Protein AF-A0A7R9W512-F1 (afdb_monomer)

Structure (mmCIF, N/CA/C/O backbone):
data_AF-A0A7R9W512-F1
#
_entry.id   AF-A0A7R9W512-F1
#
loop_
_atom_site.group_PDB
_atom_site.id
_atom_site.type_symbol
_atom_site.label_atom_id
_atom_site.label_alt_id
_atom_site.label_comp_id
_atom_site.label_asym_id
_atom_site.label_entity_id
_atom_site.label_seq_id
_atom_site.pdbx_PDB_ins_code
_atom_site.Cartn_x
_atom_site.Cartn_y
_atom_site.Cartn_z
_atom_site.occupancy
_atom_site.B_iso_or_equiv
_atom_site.auth_seq_id
_atom_site.auth_comp_id
_atom_site.auth_asym_id
_atom_site.auth_atom_id
_atom_site.pdbx_PDB_model_num
ATOM 1 N N . THR A 1 1 ? 34.984 36.895 -60.754 1.00 47.06 1 THR A N 1
ATOM 2 C CA . THR A 1 1 ? 35.546 35.541 -60.511 1.00 47.06 1 THR A CA 1
ATOM 3 C C . THR A 1 1 ? 35.879 35.467 -59.029 1.00 47.06 1 THR A C 1
ATOM 5 O O . THR A 1 1 ? 36.590 36.328 -58.559 1.00 47.06 1 THR A O 1
ATOM 8 N N . ASN A 1 2 ? 35.272 34.631 -58.185 1.00 38.75 2 ASN A N 1
ATOM 9 C CA . ASN A 1 2 ? 35.460 33.183 -58.143 1.00 38.75 2 ASN A CA 1
ATOM 10 C C . ASN A 1 2 ? 34.386 32.552 -57.218 1.00 38.75 2 ASN A C 1
ATOM 12 O O . ASN A 1 2 ? 34.205 32.995 -56.086 1.00 38.75 2 ASN A O 1
ATOM 16 N N . LYS A 1 3 ? 33.650 31.545 -57.706 1.00 44.78 3 LYS A N 1
ATOM 17 C CA . LYS A 1 3 ? 32.629 30.802 -56.946 1.00 44.78 3 LYS A CA 1
ATOM 18 C C . LYS A 1 3 ? 33.305 29.611 -56.265 1.00 44.78 3 LYS A C 1
ATOM 20 O O . LYS A 1 3 ? 33.497 28.584 -56.909 1.00 44.78 3 LYS A O 1
ATOM 25 N N . ASN A 1 4 ? 33.615 29.703 -54.973 1.00 50.25 4 ASN A N 1
ATOM 26 C CA . ASN A 1 4 ? 34.081 28.544 -54.206 1.00 50.25 4 ASN A CA 1
ATOM 27 C C . ASN A 1 4 ? 32.879 27.684 -53.771 1.00 50.25 4 ASN A C 1
ATOM 29 O O . ASN A 1 4 ? 32.357 27.801 -52.665 1.00 50.25 4 ASN A O 1
ATOM 33 N N . LYS A 1 5 ? 32.401 26.830 -54.685 1.00 48.94 5 LYS A N 1
ATOM 34 C CA . LYS A 1 5 ? 31.458 25.748 -54.375 1.00 48.94 5 LYS A CA 1
ATOM 35 C C . LYS A 1 5 ? 32.201 24.672 -53.574 1.00 48.94 5 LYS A C 1
ATOM 37 O O . LYS A 1 5 ? 32.907 23.855 -54.161 1.00 48.94 5 LYS A O 1
ATOM 42 N N . LYS A 1 6 ? 32.021 24.641 -52.250 1.00 51.69 6 LYS A N 1
ATOM 43 C CA . LYS A 1 6 ? 32.346 23.453 -51.445 1.00 51.69 6 LYS A CA 1
ATOM 44 C C . LYS A 1 6 ? 31.435 22.312 -51.909 1.00 51.69 6 LYS A C 1
ATOM 46 O O . LYS A 1 6 ? 30.226 22.357 -51.698 1.00 51.69 6 LYS A O 1
ATOM 51 N N . LYS A 1 7 ? 32.009 21.327 -52.603 1.00 47.72 7 LYS A N 1
ATOM 52 C CA . LYS A 1 7 ? 31.348 20.058 -52.927 1.00 47.72 7 LYS A CA 1
ATOM 53 C C . LYS A 1 7 ? 31.106 19.321 -51.606 1.00 47.72 7 LYS A C 1
ATOM 55 O O . LYS A 1 7 ? 32.066 18.925 -50.957 1.00 47.72 7 LYS A O 1
ATOM 60 N N . GLY A 1 8 ? 29.847 19.200 -51.191 1.00 53.62 8 GLY A N 1
ATOM 61 C CA . GLY A 1 8 ? 29.468 18.358 -50.059 1.00 53.62 8 GLY A CA 1
ATOM 62 C C . GLY A 1 8 ? 29.616 16.892 -50.453 1.00 53.62 8 GLY A C 1
ATOM 63 O O . GLY A 1 8 ? 28.945 16.436 -51.377 1.00 53.62 8 GLY A O 1
ATOM 64 N N . THR A 1 9 ? 30.523 16.176 -49.800 1.00 61.19 9 THR A N 1
ATOM 65 C CA . THR A 1 9 ? 30.594 14.714 -49.852 1.00 61.19 9 THR A CA 1
ATOM 66 C C . THR A 1 9 ? 29.383 14.154 -49.111 1.00 61.19 9 THR A C 1
ATOM 68 O O . THR A 1 9 ? 29.100 14.587 -47.993 1.00 61.19 9 THR A O 1
ATOM 71 N N . MET A 1 10 ? 28.632 13.244 -49.740 1.00 59.78 10 MET A N 1
ATOM 72 C CA . MET A 1 10 ? 27.554 12.532 -49.047 1.00 59.78 10 MET A CA 1
ATOM 73 C C . MET A 1 10 ? 28.168 11.711 -47.900 1.00 59.78 10 MET A C 1
ATOM 75 O O . MET A 1 10 ? 29.228 11.121 -48.117 1.00 59.78 10 MET A O 1
ATOM 79 N N . PRO A 1 11 ? 27.559 11.701 -46.700 1.00 64.25 11 PRO A N 1
ATOM 80 C CA . PRO A 1 11 ? 28.022 10.859 -45.601 1.00 64.25 11 PRO A CA 1
ATOM 81 C C . PRO A 1 11 ? 27.984 9.387 -46.018 1.00 64.25 11 PRO A C 1
ATOM 83 O O . PRO A 1 11 ? 27.094 8.979 -46.773 1.00 64.25 11 PRO A O 1
ATOM 86 N N . ASP A 1 12 ? 28.961 8.611 -45.551 1.00 72.50 12 ASP A N 1
ATOM 87 C CA . ASP A 1 12 ? 29.061 7.190 -45.872 1.00 72.50 12 ASP A CA 1
ATOM 88 C C . ASP A 1 12 ? 27.807 6.452 -45.373 1.00 72.50 12 ASP A C 1
ATOM 90 O O . ASP A 1 12 ? 27.252 6.758 -44.314 1.00 72.50 12 ASP A O 1
ATOM 94 N N . TYR A 1 13 ? 27.327 5.480 -46.148 1.00 71.75 13 TYR A N 1
ATOM 95 C CA . TYR A 1 13 ? 26.084 4.760 -45.861 1.00 71.75 13 TYR A CA 1
ATOM 96 C C . TYR A 1 13 ? 26.119 4.092 -44.477 1.00 71.75 13 TYR A C 1
ATOM 98 O O . TYR A 1 13 ? 25.098 4.016 -43.788 1.00 71.75 13 TYR A O 1
ATOM 106 N N . ALA A 1 14 ? 27.307 3.661 -44.043 1.00 74.06 14 ALA A N 1
ATOM 107 C CA . ALA A 1 14 ? 27.543 3.109 -42.715 1.00 74.06 14 ALA A CA 1
ATOM 108 C C . ALA A 1 14 ? 27.266 4.128 -41.593 1.00 74.06 14 ALA A C 1
ATOM 110 O O . ALA A 1 14 ? 26.544 3.806 -40.649 1.00 74.06 14 ALA A O 1
ATOM 111 N N . GLU A 1 15 ? 27.749 5.367 -41.729 1.00 74.75 15 GLU A N 1
ATOM 112 C CA . GLU A 1 15 ? 27.562 6.441 -40.741 1.00 74.75 15 GLU A CA 1
ATOM 113 C C . GLU A 1 15 ? 26.090 6.856 -40.628 1.00 74.75 15 GLU A C 1
ATOM 115 O O . GLU A 1 15 ? 25.565 7.092 -39.536 1.00 74.75 15 GLU A O 1
ATOM 120 N N . VAL A 1 16 ? 25.389 6.900 -41.765 1.00 78.94 16 VAL A N 1
ATOM 121 C CA . VAL A 1 16 ? 23.953 7.199 -41.806 1.00 78.94 16 VAL A CA 1
ATOM 122 C C . VAL A 1 16 ? 23.155 6.101 -41.101 1.00 78.94 16 VAL A C 1
ATOM 124 O O . VAL A 1 16 ? 22.261 6.394 -40.305 1.00 78.94 16 VAL A O 1
ATOM 127 N N . ASN A 1 17 ? 23.483 4.833 -41.351 1.00 81.81 17 ASN A N 1
ATOM 128 C CA . ASN A 1 17 ? 22.791 3.708 -40.731 1.00 81.81 17 ASN A CA 1
ATOM 129 C C . ASN A 1 17 ? 23.045 3.650 -39.214 1.00 81.81 17 ASN A C 1
ATOM 131 O O . ASN A 1 17 ? 22.108 3.465 -38.436 1.00 81.81 17 ASN A O 1
ATOM 135 N N . GLU A 1 18 ? 24.283 3.888 -38.779 1.00 85.81 18 GLU A N 1
ATOM 136 C CA . GLU A 1 18 ? 24.639 3.959 -37.360 1.00 85.81 18 GLU A CA 1
ATOM 137 C C . GLU A 1 18 ? 23.886 5.090 -36.643 1.00 85.81 18 GLU A C 1
ATOM 139 O O . GLU A 1 18 ? 23.314 4.882 -35.567 1.00 85.81 18 GLU A O 1
ATOM 144 N N . TYR A 1 19 ? 23.783 6.262 -37.278 1.00 84.75 19 TYR A N 1
ATOM 145 C CA . TYR A 1 19 ? 22.995 7.380 -36.766 1.00 84.75 19 TYR A CA 1
ATOM 146 C C . TYR A 1 19 ? 21.526 6.998 -36.538 1.00 84.75 19 TYR A C 1
ATOM 148 O O . TYR A 1 19 ? 20.969 7.257 -35.464 1.00 84.75 19 TYR A O 1
ATOM 156 N N . PHE A 1 20 ? 20.887 6.350 -37.518 1.00 88.12 20 PHE A N 1
ATOM 157 C CA . PHE A 1 20 ? 19.492 5.931 -37.387 1.00 88.12 20 PHE A CA 1
ATOM 158 C C . PHE A 1 20 ? 19.304 4.835 -36.336 1.00 88.12 20 PHE A C 1
ATOM 160 O O . PHE A 1 20 ? 18.338 4.896 -35.572 1.00 88.12 20 PHE A O 1
ATOM 167 N N . GLN A 1 21 ? 20.224 3.872 -36.232 1.00 87.75 21 GLN A N 1
ATOM 168 C CA . GLN A 1 21 ? 20.157 2.837 -35.198 1.00 87.75 21 GLN A CA 1
ATOM 169 C C . GLN A 1 21 ? 20.288 3.420 -33.792 1.00 87.75 21 GLN A C 1
ATOM 171 O O . GLN A 1 21 ? 19.482 3.099 -32.912 1.00 87.75 21 GLN A O 1
ATOM 176 N N . LYS A 1 22 ? 21.239 4.336 -33.589 1.00 87.31 22 LYS A N 1
ATOM 177 C CA . LYS A 1 22 ? 21.418 5.030 -32.312 1.00 87.31 22 LYS A CA 1
ATOM 178 C C . LYS A 1 22 ? 20.173 5.835 -31.938 1.00 87.31 22 LYS A C 1
ATOM 180 O O . LYS A 1 22 ? 19.658 5.706 -30.828 1.00 87.31 22 LYS A O 1
ATOM 185 N N . ARG A 1 23 ? 19.607 6.571 -32.896 1.00 86.94 23 ARG A N 1
ATOM 186 C CA . ARG A 1 23 ? 18.381 7.356 -32.695 1.00 86.94 23 ARG A CA 1
ATOM 187 C C . ARG A 1 23 ? 17.156 6.483 -32.400 1.00 86.94 23 ARG A C 1
ATOM 189 O O . ARG A 1 23 ? 16.307 6.851 -31.586 1.00 86.94 23 ARG A O 1
ATOM 196 N N . MET A 1 24 ? 17.067 5.302 -33.012 1.00 83.88 24 MET A N 1
ATOM 197 C CA . MET A 1 24 ? 16.022 4.314 -32.722 1.00 83.88 24 MET A CA 1
ATOM 198 C C . MET A 1 24 ? 16.160 3.722 -31.314 1.00 83.88 24 MET A C 1
ATOM 200 O O . MET A 1 24 ? 15.155 3.569 -30.614 1.00 83.88 24 MET A O 1
ATOM 204 N N . ALA A 1 25 ? 17.384 3.424 -30.873 1.00 84.75 25 ALA A N 1
ATOM 205 C CA . ALA A 1 25 ? 17.652 2.936 -29.522 1.00 84.75 25 ALA A CA 1
ATOM 206 C C . ALA A 1 25 ? 17.296 3.986 -28.454 1.00 84.75 25 ALA A C 1
ATOM 208 O O . ALA A 1 25 ? 16.622 3.670 -27.471 1.00 84.75 25 ALA A O 1
ATOM 209 N N . GLU A 1 26 ? 17.659 5.249 -28.686 1.00 80.75 26 GLU A N 1
ATOM 210 C CA . GLU A 1 26 ? 17.298 6.377 -27.821 1.00 80.75 26 GLU A CA 1
ATOM 211 C C . GLU A 1 26 ? 15.776 6.564 -27.738 1.00 80.75 26 GLU A C 1
ATOM 213 O O . GLU A 1 26 ? 15.221 6.675 -26.644 1.00 80.75 26 GLU A O 1
ATOM 218 N N . SER A 1 27 ? 15.074 6.509 -28.875 1.00 79.56 27 SER A N 1
ATOM 219 C CA . SER A 1 27 ? 13.610 6.606 -28.920 1.00 79.56 27 SER A CA 1
ATOM 220 C C . SER A 1 27 ? 12.930 5.490 -28.115 1.00 79.56 27 SER A C 1
ATOM 222 O O . SER A 1 27 ? 12.044 5.758 -27.299 1.00 79.56 27 SER A O 1
ATOM 224 N N . ARG A 1 28 ? 13.396 4.238 -28.254 1.00 79.38 28 ARG A N 1
ATOM 225 C CA . ARG A 1 28 ? 12.896 3.100 -27.460 1.00 79.38 28 ARG A CA 1
ATOM 226 C C . ARG A 1 28 ? 13.138 3.290 -25.963 1.00 79.38 28 ARG A C 1
ATOM 228 O O . ARG A 1 28 ? 12.239 3.021 -25.167 1.00 79.38 28 ARG A O 1
ATOM 235 N N . ALA A 1 29 ? 14.312 3.784 -25.572 1.00 76.56 29 ALA A N 1
ATOM 236 C CA . ALA A 1 29 ? 14.631 4.057 -24.172 1.00 76.56 29 ALA A CA 1
ATOM 237 C C . ALA A 1 29 ? 13.733 5.158 -23.578 1.00 76.56 29 ALA A C 1
ATOM 239 O O . ALA A 1 29 ? 13.256 5.028 -22.448 1.00 76.56 29 ALA A O 1
ATOM 240 N N . VAL A 1 30 ? 13.448 6.214 -24.346 1.00 71.75 30 VAL A N 1
ATOM 241 C CA . VAL A 1 30 ? 12.521 7.286 -23.948 1.00 71.75 30 VAL A CA 1
ATOM 242 C C . VAL A 1 30 ? 11.094 6.752 -23.808 1.00 71.75 30 VAL A C 1
ATOM 244 O O . VAL A 1 30 ? 10.428 7.038 -22.814 1.00 71.75 30 VAL A O 1
ATOM 247 N N . TRP A 1 31 ? 10.628 5.928 -24.748 1.00 72.38 31 TRP A N 1
ATOM 248 C CA . TRP A 1 31 ? 9.296 5.317 -24.687 1.00 72.38 31 TRP A CA 1
ATOM 249 C C . TRP A 1 31 ? 9.129 4.392 -23.478 1.00 72.38 31 TRP A C 1
ATOM 251 O O . TRP A 1 31 ? 8.118 4.472 -22.775 1.00 72.38 31 TRP A O 1
ATOM 261 N N . ALA A 1 32 ? 10.138 3.570 -23.185 1.00 73.75 32 ALA A N 1
ATOM 262 C CA . ALA A 1 32 ? 10.140 2.697 -22.014 1.00 73.75 32 ALA A CA 1
ATOM 263 C C . ALA A 1 32 ? 10.062 3.493 -20.696 1.00 73.75 32 ALA A C 1
ATOM 265 O O . ALA A 1 32 ? 9.329 3.115 -19.779 1.00 73.75 32 ALA A O 1
ATOM 266 N N . LYS A 1 33 ? 10.766 4.631 -20.607 1.00 69.88 33 LYS A N 1
ATOM 267 C CA . LYS A 1 33 ? 10.721 5.519 -19.433 1.00 69.88 33 LYS A CA 1
ATOM 268 C C . LYS A 1 33 ? 9.384 6.248 -19.299 1.00 69.88 33 LYS A C 1
ATOM 270 O O . LYS A 1 33 ? 8.827 6.289 -18.203 1.00 69.88 33 LYS A O 1
ATOM 275 N N . ARG A 1 34 ? 8.812 6.725 -20.407 1.00 71.62 34 ARG A N 1
ATOM 276 C CA . ARG A 1 34 ? 7.557 7.496 -20.426 1.00 71.62 34 ARG A CA 1
ATOM 277 C C . ARG A 1 34 ? 6.368 6.721 -19.851 1.00 71.62 34 ARG A C 1
ATOM 279 O O . ARG A 1 34 ? 5.546 7.296 -19.145 1.00 71.62 34 ARG A O 1
ATOM 286 N N . GLY A 1 35 ? 6.296 5.407 -20.083 1.00 73.56 35 GLY A N 1
ATOM 287 C CA . GLY A 1 35 ? 5.263 4.553 -19.482 1.00 73.56 35 GLY A CA 1
ATOM 288 C C . GLY A 1 35 ? 5.415 4.389 -17.964 1.00 73.56 35 GLY A C 1
ATOM 289 O O . GLY A 1 35 ? 4.422 4.400 -17.234 1.00 73.56 35 GLY A O 1
ATOM 290 N N . LYS A 1 36 ? 6.655 4.278 -17.471 1.00 77.75 36 LYS A N 1
ATOM 291 C CA . LYS A 1 36 ? 6.952 4.207 -16.032 1.00 77.75 36 LYS A CA 1
ATOM 292 C C . LYS A 1 36 ? 6.629 5.533 -15.342 1.00 77.75 36 LYS A C 1
ATOM 294 O O . LYS A 1 36 ? 5.964 5.530 -14.312 1.00 77.75 36 LYS A O 1
ATOM 299 N N . GLU A 1 37 ? 7.035 6.650 -15.933 1.00 77.69 37 GLU A N 1
ATOM 300 C CA . GLU A 1 37 ? 6.762 7.992 -15.409 1.00 77.69 37 GLU A CA 1
ATOM 301 C C . GLU A 1 37 ? 5.269 8.320 -15.414 1.00 77.69 37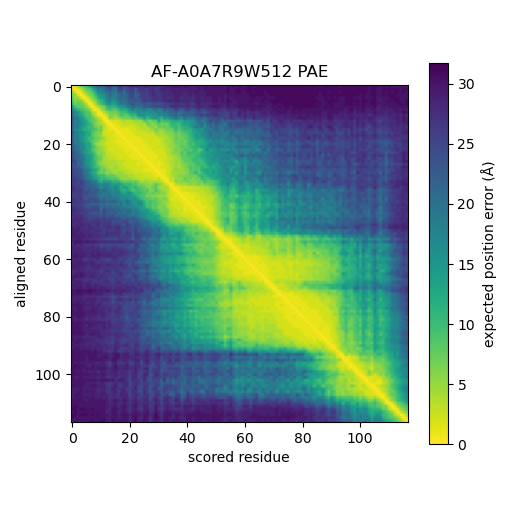 GLU A C 1
ATOM 303 O O . GLU A 1 37 ? 4.761 8.813 -14.413 1.00 77.69 37 GLU A O 1
ATOM 308 N N . ALA A 1 38 ? 4.530 7.961 -16.469 1.00 72.69 38 ALA A N 1
ATOM 309 C CA . ALA A 1 38 ? 3.078 8.133 -16.507 1.00 72.69 38 ALA A CA 1
ATOM 310 C C . ALA A 1 38 ? 2.365 7.304 -15.425 1.00 72.69 38 ALA A C 1
ATOM 312 O O . ALA A 1 38 ? 1.442 7.794 -14.773 1.00 72.69 38 ALA A O 1
ATOM 313 N N . ARG A 1 39 ? 2.818 6.066 -15.178 1.00 75.00 39 ARG A N 1
ATOM 314 C CA . ARG A 1 39 ? 2.299 5.232 -14.081 1.00 75.00 39 ARG A CA 1
ATOM 315 C C . ARG A 1 39 ? 2.591 5.855 -12.720 1.00 75.00 39 ARG A C 1
ATOM 317 O O . ARG A 1 39 ? 1.669 5.976 -11.918 1.00 75.00 39 ARG A O 1
ATOM 324 N N . ILE A 1 40 ? 3.823 6.307 -12.486 1.00 79.12 40 ILE A N 1
ATOM 325 C CA . ILE A 1 40 ? 4.215 6.984 -11.241 1.00 79.12 40 ILE A CA 1
ATOM 326 C C . ILE A 1 40 ? 3.407 8.272 -11.050 1.00 79.12 40 ILE A C 1
ATOM 328 O O . ILE A 1 40 ? 2.856 8.482 -9.979 1.00 79.12 40 ILE A O 1
ATOM 332 N N . ALA A 1 41 ? 3.252 9.093 -12.088 1.00 75.62 41 ALA A N 1
ATOM 333 C CA . ALA A 1 41 ? 2.453 10.312 -12.037 1.00 75.62 41 ALA A CA 1
ATOM 334 C C . ALA A 1 41 ? 0.974 10.018 -11.741 1.00 75.62 41 ALA A C 1
ATOM 336 O O . ALA A 1 41 ? 0.377 10.684 -10.902 1.00 75.62 41 ALA A O 1
ATOM 337 N N . SER A 1 42 ? 0.388 8.988 -12.363 1.00 72.25 42 SER A N 1
ATOM 338 C CA . SER A 1 42 ? -0.998 8.577 -12.095 1.00 72.25 42 SER A CA 1
ATOM 339 C C . SER A 1 42 ? -1.194 8.046 -10.671 1.00 72.25 42 SER A C 1
ATOM 341 O O . SER A 1 42 ? -2.207 8.327 -10.032 1.00 72.25 42 SER A O 1
ATOM 343 N N . TYR A 1 43 ? -0.206 7.317 -10.149 1.00 72.12 43 TYR A N 1
ATOM 344 C CA . TYR A 1 43 ? -0.199 6.815 -8.781 1.00 72.12 43 TYR A CA 1
ATOM 345 C C . TYR A 1 43 ? -0.042 7.957 -7.772 1.00 72.12 43 TYR A C 1
ATOM 347 O O . TYR A 1 43 ? -0.829 8.058 -6.835 1.00 72.12 43 TYR A O 1
ATOM 355 N N . ASN A 1 44 ? 0.895 8.873 -8.014 1.00 73.38 44 ASN A N 1
ATOM 356 C CA . ASN A 1 44 ? 1.108 10.059 -7.189 1.00 73.38 44 ASN A CA 1
ATOM 357 C C . ASN A 1 44 ? -0.106 10.991 -7.209 1.00 73.38 44 ASN A C 1
ATOM 359 O O . ASN A 1 44 ? -0.467 11.526 -6.170 1.00 73.38 44 ASN A O 1
ATOM 363 N N . LYS A 1 45 ? -0.783 11.137 -8.354 1.00 72.31 45 LYS A N 1
ATOM 364 C CA . LYS A 1 45 ? -2.038 11.890 -8.457 1.00 72.31 45 LYS A CA 1
ATOM 365 C C . LYS A 1 45 ? -3.142 11.251 -7.611 1.00 72.31 45 LYS A C 1
ATOM 367 O O . LYS A 1 45 ? -3.792 11.949 -6.848 1.00 72.31 45 LYS A O 1
ATOM 372 N N . ARG A 1 46 ? -3.289 9.922 -7.659 1.00 67.75 46 ARG A N 1
ATOM 373 C CA . ARG A 1 46 ? -4.222 9.182 -6.788 1.00 67.75 46 ARG A CA 1
ATOM 374 C C . ARG A 1 46 ? -3.885 9.301 -5.301 1.00 67.75 46 ARG A C 1
ATOM 376 O O . ARG A 1 46 ? -4.796 9.348 -4.482 1.00 67.75 46 ARG A O 1
ATOM 383 N N . LEU A 1 47 ? -2.600 9.342 -4.949 1.00 65.94 47 LEU A N 1
ATOM 384 C CA . LEU A 1 47 ? -2.156 9.578 -3.573 1.00 65.94 47 LEU A CA 1
ATOM 385 C C . LEU A 1 47 ? -2.417 11.019 -3.118 1.00 65.94 47 LEU A C 1
ATOM 387 O O . LEU A 1 47 ? -2.827 11.216 -1.980 1.00 65.94 47 LEU A O 1
ATOM 391 N N . ALA A 1 48 ? -2.193 12.002 -3.994 1.00 64.94 48 ALA A N 1
ATOM 392 C CA . ALA A 1 48 ? -2.382 13.421 -3.704 1.00 64.94 48 ALA A CA 1
ATOM 393 C C . ALA A 1 48 ? -3.864 13.806 -3.602 1.00 64.94 48 ALA A C 1
ATOM 395 O O . ALA A 1 48 ? -4.239 14.576 -2.726 1.00 64.94 48 ALA A O 1
ATOM 396 N N . GLU A 1 49 ? -4.708 13.259 -4.478 1.00 69.69 49 GLU A N 1
ATOM 397 C CA . GLU A 1 49 ? -6.158 13.477 -4.439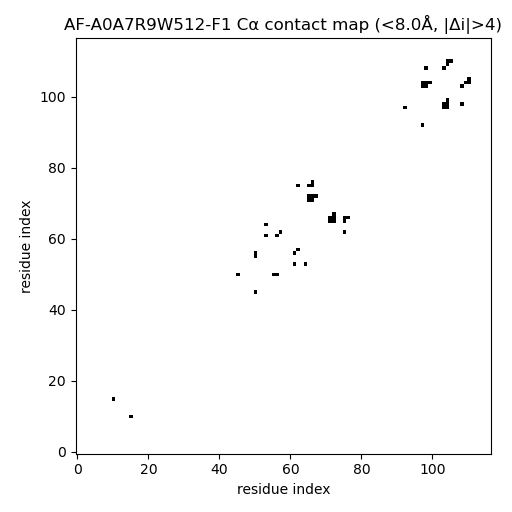 1.00 69.69 49 GLU A CA 1
ATOM 398 C C . GLU A 1 49 ? -6.812 12.715 -3.284 1.00 69.69 49 GLU A C 1
ATOM 400 O O . GLU A 1 49 ? -7.835 13.153 -2.764 1.00 69.69 49 GLU A O 1
ATOM 405 N N . GLY A 1 50 ? -6.203 11.607 -2.855 1.00 61.31 50 GLY A N 1
ATOM 406 C CA . GLY A 1 50 ? -6.688 10.783 -1.763 1.00 61.31 50 GLY A CA 1
ATOM 407 C C . GLY A 1 50 ? -8.063 10.143 -2.034 1.00 61.31 50 GLY A C 1
ATOM 408 O O . GLY A 1 50 ? -8.838 10.563 -2.894 1.00 61.31 50 GLY A O 1
ATOM 409 N N . PRO A 1 51 ? -8.404 9.074 -1.308 1.00 64.75 51 PRO A N 1
ATOM 410 C CA . PRO A 1 51 ? -9.756 8.529 -1.307 1.00 64.75 51 PRO A CA 1
ATOM 411 C C . PRO A 1 51 ? -10.701 9.540 -0.643 1.00 64.75 51 PRO A C 1
ATOM 413 O O . PRO A 1 51 ? -10.610 9.794 0.555 1.00 64.75 51 PRO A O 1
ATOM 416 N N . GLN A 1 52 ? -11.614 10.112 -1.428 1.00 68.75 52 GLN A N 1
ATOM 417 C CA . GLN A 1 52 ? -12.544 11.154 -0.975 1.00 68.75 52 GLN A CA 1
ATOM 418 C C . GLN A 1 52 ? -13.641 10.596 -0.059 1.00 68.75 52 GLN A C 1
ATOM 420 O O . GLN A 1 52 ? -14.239 11.321 0.730 1.00 68.75 52 GLN A O 1
ATOM 425 N N . THR A 1 53 ? -13.917 9.292 -0.149 1.00 80.38 53 THR A N 1
ATOM 426 C CA . THR A 1 53 ? -14.913 8.617 0.689 1.00 80.38 53 THR A CA 1
ATOM 427 C C . THR A 1 53 ? -14.418 7.251 1.153 1.00 80.38 53 THR A C 1
ATOM 429 O O . THR A 1 53 ? -13.607 6.603 0.488 1.00 80.38 53 THR A O 1
ATOM 432 N N . TRP A 1 54 ? -14.955 6.770 2.277 1.00 77.06 54 TRP A N 1
ATOM 433 C CA . TRP A 1 54 ? -14.589 5.470 2.849 1.00 77.06 54 TRP A CA 1
ATOM 434 C C . TRP A 1 54 ? -14.851 4.294 1.894 1.00 77.06 54 TRP A C 1
ATOM 436 O O . TRP A 1 54 ? -14.095 3.331 1.872 1.00 77.06 54 TRP A O 1
ATOM 446 N N . ARG A 1 55 ? -15.852 4.412 1.011 1.00 81.12 55 ARG A N 1
ATOM 447 C CA . ARG A 1 55 ? -16.182 3.412 -0.023 1.00 81.12 55 ARG A CA 1
ATOM 448 C C . ARG A 1 55 ? -15.118 3.278 -1.115 1.00 81.12 55 ARG A C 1
ATOM 450 O O . ARG A 1 55 ? -15.095 2.282 -1.833 1.00 81.12 55 ARG A O 1
ATOM 457 N N . GLN A 1 56 ? -14.272 4.291 -1.282 1.00 81.81 56 GLN A N 1
ATOM 458 C CA . GLN A 1 56 ? -13.172 4.272 -2.247 1.00 81.81 56 GLN A CA 1
ATOM 459 C C . GLN A 1 56 ? -11.891 3.679 -1.651 1.00 81.81 56 GLN A C 1
ATOM 461 O O . GLN A 1 56 ? -10.964 3.361 -2.398 1.00 81.81 56 GLN A O 1
ATOM 466 N N . LEU A 1 57 ? -11.838 3.503 -0.326 1.00 83.62 57 LEU A N 1
ATOM 467 C CA . LEU A 1 57 ? -10.723 2.848 0.338 1.00 83.62 57 LEU A CA 1
ATOM 468 C C . LEU A 1 57 ? -10.701 1.360 -0.015 1.00 83.62 57 LEU A C 1
ATOM 470 O O . LEU A 1 57 ? -11.728 0.688 -0.068 1.00 83.62 57 LEU A O 1
ATOM 474 N N . ARG A 1 58 ? -9.500 0.831 -0.242 1.00 82.94 58 ARG A N 1
ATOM 475 C CA . ARG A 1 58 ? -9.251 -0.597 -0.472 1.00 82.94 58 ARG A CA 1
ATOM 476 C C . ARG A 1 58 ? -7.962 -1.002 0.230 1.00 82.94 58 ARG A C 1
ATOM 478 O O . ARG A 1 58 ? -7.099 -0.156 0.448 1.00 82.94 58 ARG A O 1
ATOM 485 N N . GLY A 1 59 ? -7.814 -2.287 0.546 1.00 86.50 59 GLY A N 1
ATOM 486 C CA . GLY A 1 59 ? -6.592 -2.829 1.149 1.00 86.50 59 GLY A CA 1
ATOM 487 C C . GLY A 1 59 ? -6.251 -2.189 2.500 1.00 86.50 59 GLY A C 1
ATOM 488 O O . GLY A 1 59 ? -7.141 -1.940 3.311 1.00 86.50 59 GLY A O 1
ATOM 489 N N . MET A 1 60 ? -4.965 -1.898 2.732 1.00 85.25 60 MET A N 1
ATOM 490 C CA . MET A 1 60 ? -4.471 -1.367 4.013 1.00 85.25 60 MET A CA 1
ATOM 491 C C . MET A 1 60 ? -5.130 -0.043 4.442 1.00 85.25 60 MET A C 1
ATOM 493 O O . MET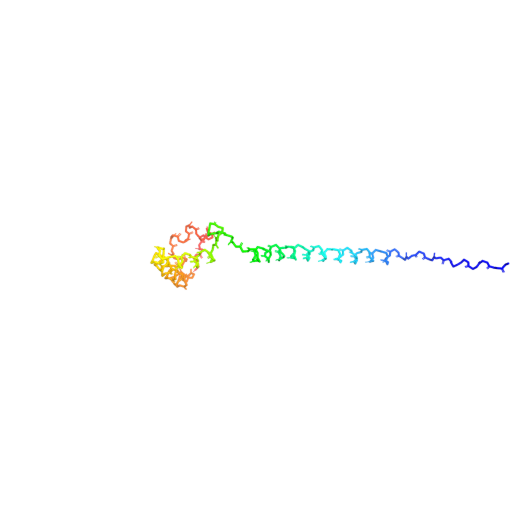 A 1 60 ? -5.549 0.044 5.595 1.00 85.25 60 MET A O 1
ATOM 497 N N . PRO A 1 61 ? -5.299 0.970 3.565 1.00 84.56 61 PRO A N 1
ATOM 498 C CA . PRO A 1 61 ? -6.041 2.183 3.915 1.00 84.56 61 PRO A CA 1
ATOM 499 C C . PRO A 1 61 ? -7.460 1.928 4.439 1.00 84.56 61 PRO A C 1
ATOM 501 O O . PRO A 1 61 ? -7.880 2.588 5.387 1.00 84.56 61 PRO A O 1
ATOM 504 N N . LEU A 1 62 ? -8.183 0.961 3.858 1.00 87.69 62 LEU A N 1
ATOM 505 C CA . LEU A 1 62 ? -9.518 0.582 4.332 1.00 87.69 62 LEU A CA 1
ATOM 506 C C . LEU A 1 62 ? -9.436 -0.070 5.711 1.00 87.69 62 LEU A C 1
ATOM 508 O O . LEU A 1 62 ? -10.151 0.336 6.616 1.00 87.69 62 LEU A O 1
ATOM 512 N N . VAL A 1 63 ? -8.512 -1.012 5.903 1.00 87.12 63 VAL A N 1
ATOM 513 C CA . VAL A 1 63 ? -8.300 -1.674 7.200 1.00 87.12 63 VAL A CA 1
ATOM 514 C C . VAL A 1 63 ? -8.031 -0.650 8.307 1.00 87.12 63 VAL A C 1
ATOM 516 O O . VAL A 1 63 ? -8.665 -0.698 9.357 1.00 87.12 63 VAL A O 1
ATOM 519 N N . PHE A 1 64 ? -7.149 0.326 8.071 1.00 87.38 64 PHE A N 1
ATOM 520 C CA . PHE A 1 64 ? -6.871 1.380 9.052 1.00 87.38 64 PHE A CA 1
ATOM 521 C C . PHE A 1 64 ? -8.069 2.291 9.323 1.00 87.38 64 PHE A C 1
ATOM 523 O O . PHE A 1 64 ? -8.237 2.752 10.453 1.00 87.38 64 PHE A O 1
ATOM 530 N N . HIS A 1 65 ? -8.887 2.565 8.307 1.00 87.19 65 HIS A N 1
ATOM 531 C CA . HIS A 1 65 ? -10.120 3.324 8.474 1.00 87.19 65 HIS A CA 1
ATOM 532 C C . HIS A 1 65 ? -11.131 2.564 9.341 1.00 87.19 65 HIS A C 1
ATOM 534 O O . HIS A 1 65 ? -11.645 3.122 10.309 1.00 87.19 65 HIS A O 1
ATOM 540 N N . GLU A 1 66 ? -11.335 1.276 9.068 1.00 87.19 66 GLU A N 1
ATOM 541 C CA . GLU A 1 66 ? -12.274 0.420 9.800 1.00 87.19 66 GLU A CA 1
ATOM 542 C C . GLU A 1 66 ? -11.855 0.187 11.260 1.00 87.19 66 GLU A C 1
ATOM 544 O O . GLU A 1 66 ? -12.697 0.170 12.154 1.00 87.19 66 GLU A O 1
ATOM 549 N N . ILE A 1 67 ? -10.552 0.091 11.550 1.00 88.19 67 ILE A N 1
ATOM 550 C CA . ILE A 1 67 ? -10.046 -0.015 12.934 1.00 88.19 67 ILE A CA 1
ATOM 551 C C . ILE A 1 67 ? -10.368 1.244 13.751 1.00 88.19 67 ILE A C 1
ATOM 553 O O . ILE A 1 67 ? -10.586 1.167 14.962 1.00 88.19 67 ILE A O 1
ATOM 557 N N . LYS A 1 68 ? -10.390 2.418 13.110 1.00 85.88 68 LYS A N 1
ATOM 558 C CA . LYS A 1 68 ? -10.727 3.685 13.774 1.00 85.88 68 LYS A CA 1
ATOM 559 C C . LYS A 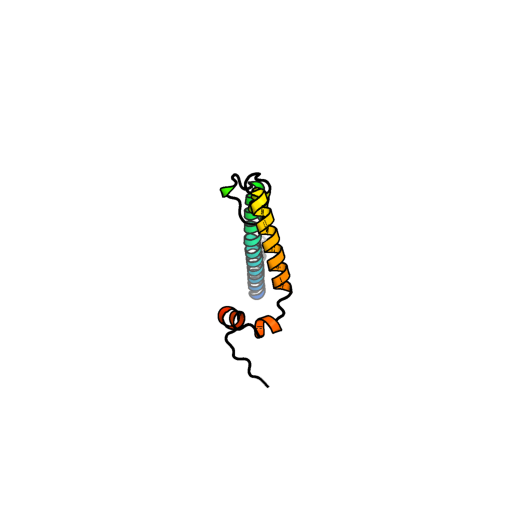1 68 ? -12.235 3.863 13.969 1.00 85.88 68 LYS A C 1
ATOM 561 O O . LYS A 1 68 ? -12.633 4.688 14.789 1.00 85.88 68 LYS A O 1
ATOM 566 N N . HIS A 1 69 ? -13.065 3.098 13.261 1.00 86.31 69 HIS A N 1
ATOM 567 C CA . HIS A 1 69 ? -14.516 3.153 13.390 1.00 86.31 69 HIS A CA 1
ATOM 568 C C . HIS A 1 69 ? -14.971 2.447 14.677 1.00 86.31 69 HIS A C 1
ATOM 570 O O . HIS A 1 69 ? -14.778 1.242 14.840 1.00 86.31 69 HIS A O 1
ATOM 576 N N . SER A 1 70 ? -15.604 3.179 15.600 1.00 84.62 70 SER A N 1
ATOM 577 C CA . SER A 1 70 ? -15.964 2.679 16.940 1.00 84.62 70 SER A CA 1
ATOM 578 C C . SER A 1 70 ? -16.818 1.406 16.916 1.00 84.62 70 SER A C 1
ATOM 580 O O . SER A 1 70 ? -16.612 0.530 17.753 1.00 84.62 70 SER A O 1
ATOM 582 N N . GLY A 1 71 ? -17.715 1.271 15.933 1.00 87.56 71 GLY A N 1
ATOM 583 C CA . GLY A 1 71 ? -18.571 0.090 15.774 1.00 87.56 71 GLY A CA 1
ATOM 584 C C . GLY A 1 71 ? -17.860 -1.147 15.211 1.00 87.56 71 GLY A C 1
ATOM 585 O O . GLY A 1 71 ? -18.190 -2.261 15.600 1.00 87.56 71 GLY A O 1
ATOM 586 N N . ASN A 1 72 ? -16.850 -0.967 14.351 1.00 88.56 72 ASN A N 1
ATOM 587 C CA . ASN A 1 72 ? -16.157 -2.084 13.687 1.00 88.56 72 ASN A CA 1
ATOM 588 C C . ASN A 1 72 ? -14.845 -2.458 14.383 1.00 88.56 72 ASN A C 1
ATOM 590 O O . ASN A 1 72 ? -14.294 -3.530 14.138 1.00 88.56 72 ASN A O 1
ATOM 594 N N . ARG A 1 73 ? -14.349 -1.611 15.290 1.00 89.12 73 ARG A N 1
ATOM 595 C CA . ARG A 1 73 ? -13.066 -1.797 15.970 1.00 89.12 73 ARG A CA 1
ATOM 596 C C . ARG A 1 73 ? -12.908 -3.163 16.666 1.00 89.12 73 ARG A C 1
ATOM 598 O O . ARG A 1 73 ? -11.868 -3.784 16.446 1.00 89.12 73 ARG A O 1
ATOM 605 N N . PRO A 1 74 ? -13.879 -3.683 17.451 1.00 91.81 74 PRO A N 1
ATOM 606 C CA . PRO A 1 74 ? -13.734 -5.000 18.082 1.00 91.81 74 PRO A CA 1
ATOM 607 C C . PRO A 1 74 ? -13.621 -6.133 17.054 1.00 91.81 74 PRO A C 1
ATOM 609 O O . PRO A 1 74 ? -12.775 -7.015 17.194 1.00 91.81 74 PRO A O 1
ATOM 612 N N . PHE A 1 75 ? -14.424 -6.067 15.988 1.00 92.56 75 PHE A N 1
ATOM 613 C CA . PHE A 1 75 ? -14.378 -7.030 14.889 1.00 92.56 75 PHE A CA 1
ATOM 614 C C . PHE A 1 75 ? -13.030 -6.986 14.161 1.00 92.56 75 PHE A C 1
ATOM 616 O O . PHE A 1 75 ? -12.419 -8.026 13.933 1.00 92.56 75 PHE A O 1
ATOM 623 N N . MET A 1 76 ? -12.524 -5.787 13.862 1.00 92.50 76 MET A N 1
ATOM 624 C CA . MET A 1 76 ? -11.239 -5.613 13.184 1.00 92.50 76 MET A CA 1
ATOM 625 C C . MET A 1 76 ? -10.061 -6.128 14.013 1.00 92.50 76 MET A C 1
ATOM 627 O O . MET A 1 76 ? -9.138 -6.709 13.445 1.00 92.50 76 MET A O 1
ATOM 631 N N . TYR A 1 77 ? -10.086 -5.969 15.340 1.00 91.12 77 TYR A N 1
ATOM 632 C CA . TYR A 1 77 ? -9.068 -6.577 16.198 1.00 91.12 77 TYR A CA 1
ATOM 633 C C . TYR A 1 77 ? -9.135 -8.102 16.166 1.00 91.12 77 TYR A C 1
ATOM 635 O O . TYR A 1 77 ? -8.102 -8.730 15.961 1.00 91.12 77 TYR A O 1
ATOM 643 N N . GLY A 1 78 ? -10.329 -8.694 16.267 1.00 91.31 78 GLY A N 1
ATOM 644 C CA . GLY A 1 78 ? -10.494 -10.144 16.132 1.00 91.31 78 GLY A CA 1
ATOM 645 C C . GLY A 1 78 ? -9.998 -10.665 14.779 1.00 91.31 78 GLY A C 1
ATOM 646 O O . GLY A 1 78 ? -9.221 -11.619 14.725 1.00 91.31 78 GLY A O 1
ATOM 647 N N . PHE A 1 79 ? -10.373 -9.989 13.690 1.00 92.06 79 PHE A N 1
ATOM 648 C CA . PHE A 1 79 ? -9.907 -10.307 12.343 1.00 92.06 79 PHE A CA 1
ATOM 649 C C . PHE A 1 79 ? -8.378 -10.255 12.239 1.00 92.06 79 PHE A C 1
ATOM 651 O O . PHE A 1 79 ? -7.768 -11.202 11.750 1.00 92.06 79 PHE A O 1
ATOM 658 N N . LEU A 1 80 ? -7.745 -9.185 12.734 1.00 91.06 80 LEU A N 1
ATOM 659 C CA . LEU A 1 80 ? -6.288 -9.048 12.712 1.00 91.06 80 LEU A CA 1
ATOM 660 C C . LEU A 1 80 ? -5.590 -10.126 13.541 1.00 91.06 80 LEU A C 1
ATOM 662 O O . LEU A 1 80 ? -4.577 -10.661 13.099 1.00 91.06 80 LEU A O 1
ATOM 666 N N . THR A 1 81 ? -6.122 -10.478 14.712 1.00 92.62 81 THR A N 1
ATOM 667 C CA . THR A 1 81 ? -5.556 -11.546 15.543 1.00 92.62 81 THR A CA 1
ATOM 668 C C . THR A 1 81 ? -5.592 -12.890 14.817 1.00 92.62 81 THR A C 1
ATOM 670 O O . THR A 1 81 ? -4.579 -13.589 14.784 1.00 92.62 81 THR A O 1
ATOM 673 N N . ILE A 1 82 ? -6.712 -13.233 14.173 1.00 92.25 82 ILE A N 1
ATOM 674 C CA . ILE A 1 82 ? -6.830 -14.468 13.381 1.00 92.25 82 ILE A CA 1
ATOM 675 C C . ILE A 1 82 ? -5.916 -14.412 12.150 1.00 92.25 82 ILE A C 1
ATOM 677 O O . ILE A 1 82 ? -5.233 -15.389 11.847 1.00 92.25 82 ILE A O 1
ATOM 681 N N . ALA A 1 83 ? -5.844 -13.276 11.456 1.00 88.56 83 ALA A N 1
ATOM 682 C CA . ALA A 1 83 ? -4.972 -13.097 10.296 1.00 88.56 83 ALA A CA 1
ATOM 683 C C . ALA A 1 83 ? -3.484 -13.261 10.660 1.00 88.56 83 ALA A C 1
ATOM 685 O O . ALA A 1 83 ? -2.735 -13.928 9.952 1.00 88.56 83 ALA A O 1
ATOM 686 N N . LEU A 1 84 ? -3.048 -12.709 11.794 1.00 89.75 84 LEU A N 1
ATOM 687 C CA . LEU A 1 84 ? -1.679 -12.886 12.282 1.00 89.75 84 LEU A CA 1
ATOM 688 C C . LEU A 1 84 ? -1.422 -14.322 12.749 1.00 89.75 84 LEU A C 1
ATOM 690 O O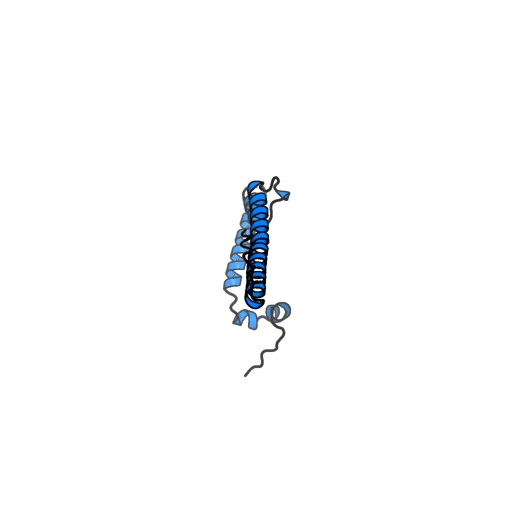 . LEU A 1 84 ? -0.362 -14.872 12.458 1.00 89.75 84 LEU A O 1
ATOM 694 N N . GLY A 1 85 ? -2.389 -14.951 13.422 1.00 89.94 85 GLY A N 1
ATOM 695 C CA . GLY A 1 85 ? -2.295 -16.352 13.832 1.00 89.94 85 GLY A CA 1
ATOM 69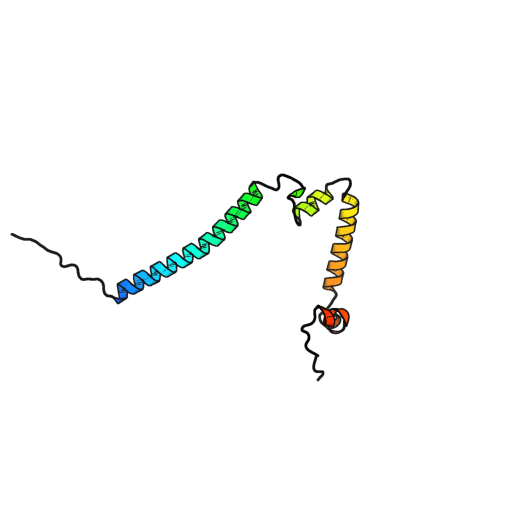6 C C . GLY A 1 85 ? -2.192 -17.301 12.638 1.00 89.94 85 GLY A C 1
ATOM 697 O O . GLY A 1 85 ? -1.339 -18.183 12.617 1.00 89.94 85 GLY A O 1
ATOM 698 N N . THR A 1 86 ? -3.001 -17.085 11.603 1.00 87.00 86 THR A N 1
ATOM 699 C CA . THR A 1 86 ? -2.946 -17.869 10.359 1.00 87.00 86 THR A CA 1
ATOM 700 C C . THR A 1 86 ? -1.648 -17.638 9.598 1.00 87.00 86 THR A C 1
ATOM 702 O O . THR A 1 86 ? -1.041 -18.612 9.163 1.00 87.00 86 THR A O 1
ATOM 705 N N . LEU A 1 87 ? -1.157 -16.397 9.508 1.00 85.31 87 LEU A N 1
ATOM 706 C CA . LEU A 1 87 ? 0.153 -16.113 8.917 1.00 85.31 87 LEU A CA 1
ATOM 707 C C . LEU A 1 87 ? 1.278 -16.814 9.693 1.00 85.31 87 LEU A C 1
ATOM 709 O O . LEU A 1 87 ? 2.155 -17.430 9.090 1.00 85.31 87 LEU A O 1
ATOM 713 N N . TYR A 1 88 ? 1.233 -16.782 11.026 1.00 84.38 88 TYR A N 1
ATOM 714 C CA . TYR A 1 88 ? 2.187 -17.495 11.872 1.00 84.38 88 TYR A CA 1
ATOM 715 C C . TYR A 1 88 ? 2.143 -19.007 11.620 1.00 84.38 88 TYR A C 1
ATOM 717 O O . TYR A 1 88 ? 3.183 -19.617 11.374 1.00 84.38 88 TYR A O 1
ATOM 725 N N . LEU A 1 89 ? 0.954 -19.612 11.593 1.00 82.75 89 LEU A N 1
ATOM 726 C CA . LEU A 1 89 ? 0.795 -21.027 11.252 1.00 82.75 89 LEU A CA 1
ATOM 727 C C . LEU A 1 89 ? 1.322 -21.330 9.843 1.00 82.75 89 LEU A C 1
ATOM 729 O O . LEU A 1 89 ? 2.053 -22.299 9.662 1.00 82.75 89 LEU A O 1
ATOM 733 N N . GLN A 1 90 ? 1.045 -20.469 8.861 1.00 78.75 90 GLN A N 1
ATOM 734 C CA . GLN A 1 90 ? 1.531 -20.615 7.490 1.00 78.75 90 GLN A CA 1
ATOM 735 C C . GLN A 1 90 ? 3.065 -20.644 7.415 1.00 78.75 90 GLN A C 1
ATOM 737 O O . GLN A 1 90 ? 3.616 -21.421 6.635 1.00 78.75 90 GLN A O 1
ATOM 742 N N . THR A 1 91 ? 3.762 -19.861 8.249 1.00 78.50 91 THR A N 1
ATOM 743 C CA . THR A 1 91 ? 5.237 -19.898 8.329 1.00 78.50 91 THR A CA 1
ATOM 744 C C . THR A 1 91 ? 5.794 -21.195 8.917 1.00 78.50 91 THR A C 1
ATOM 746 O O . THR A 1 91 ? 6.974 -21.483 8.736 1.00 78.50 91 THR A O 1
ATOM 749 N N . LYS A 1 92 ? 4.967 -21.989 9.608 1.00 70.50 92 LYS A N 1
ATOM 750 C CA . LYS A 1 92 ? 5.354 -23.279 10.199 1.00 70.50 92 LYS A CA 1
ATOM 751 C C . LYS A 1 92 ? 5.057 -24.478 9.294 1.00 70.50 92 LYS A C 1
ATOM 753 O O . LYS A 1 92 ? 5.600 -25.548 9.546 1.00 70.50 92 LYS A O 1
ATOM 758 N N . PHE A 1 93 ? 4.263 -24.312 8.232 1.00 66.88 93 PHE A N 1
ATOM 759 C CA . PHE A 1 93 ? 4.101 -25.342 7.202 1.00 66.88 93 PHE A CA 1
ATOM 760 C C . PHE A 1 93 ? 5.356 -25.404 6.326 1.00 66.88 93 PHE A C 1
ATOM 762 O O . PHE A 1 93 ? 5.473 -24.655 5.352 1.00 66.88 93 PHE A O 1
ATOM 769 N N . THR A 1 94 ? 6.284 -26.289 6.691 1.00 65.50 94 THR A N 1
ATOM 770 C CA . THR A 1 94 ? 7.465 -26.640 5.893 1.00 65.50 94 THR A CA 1
ATOM 771 C C . THR A 1 94 ? 7.063 -27.362 4.600 1.00 65.50 94 THR A C 1
ATOM 773 O O . THR A 1 94 ? 5.962 -27.913 4.501 1.00 65.50 94 THR A O 1
ATOM 776 N N . ASP A 1 95 ? 7.950 -27.383 3.601 1.00 67.25 95 ASP A N 1
ATOM 777 C CA . ASP A 1 95 ? 7.697 -28.055 2.313 1.00 67.25 95 ASP A CA 1
ATOM 778 C C . ASP A 1 95 ? 7.398 -29.554 2.479 1.00 67.25 95 ASP A C 1
ATOM 780 O O . ASP A 1 95 ? 6.622 -30.124 1.715 1.00 67.25 95 ASP A O 1
ATOM 784 N N . GLU A 1 96 ? 7.937 -30.182 3.526 1.00 62.00 96 GLU A N 1
ATOM 785 C CA . GLU A 1 96 ? 7.652 -31.573 3.888 1.00 62.00 96 GLU A CA 1
ATOM 786 C C . GLU A 1 96 ? 6.206 -31.770 4.362 1.00 62.00 96 GLU A C 1
ATOM 788 O O . GLU A 1 96 ? 5.548 -32.710 3.923 1.00 62.00 96 GLU A O 1
ATOM 793 N N . MET A 1 97 ? 5.674 -30.856 5.185 1.00 68.25 97 MET A N 1
ATOM 794 C CA . MET A 1 97 ? 4.278 -30.906 5.651 1.00 68.25 97 MET A CA 1
ATOM 795 C C . MET A 1 97 ? 3.274 -30.578 4.545 1.00 68.25 97 MET A C 1
ATOM 797 O O . MET A 1 97 ? 2.148 -31.071 4.547 1.00 68.25 97 MET A O 1
ATOM 801 N N . ARG A 1 98 ? 3.676 -29.751 3.578 1.00 66.31 98 ARG A N 1
ATOM 802 C CA . ARG A 1 98 ? 2.894 -29.507 2.359 1.00 66.31 98 ARG A CA 1
ATOM 803 C C . ARG A 1 98 ? 2.928 -30.713 1.431 1.00 66.31 98 ARG A C 1
ATOM 805 O O . ARG A 1 98 ? 1.918 -31.036 0.817 1.00 66.31 98 ARG A O 1
ATOM 812 N N . ALA A 1 99 ? 4.064 -31.402 1.364 1.00 65.56 99 ALA A N 1
ATOM 813 C CA . ALA A 1 99 ? 4.207 -32.593 0.548 1.00 65.56 99 ALA A CA 1
ATOM 814 C C . ALA A 1 99 ? 3.445 -33.810 1.097 1.00 65.56 99 ALA A C 1
ATOM 816 O O . ALA A 1 99 ? 3.027 -34.643 0.296 1.00 65.56 99 ALA A O 1
ATOM 817 N N . SER A 1 100 ? 3.282 -33.918 2.419 1.00 66.00 100 SER A N 1
ATOM 818 C CA . SER A 1 100 ? 2.545 -35.002 3.084 1.00 66.00 100 SER A CA 1
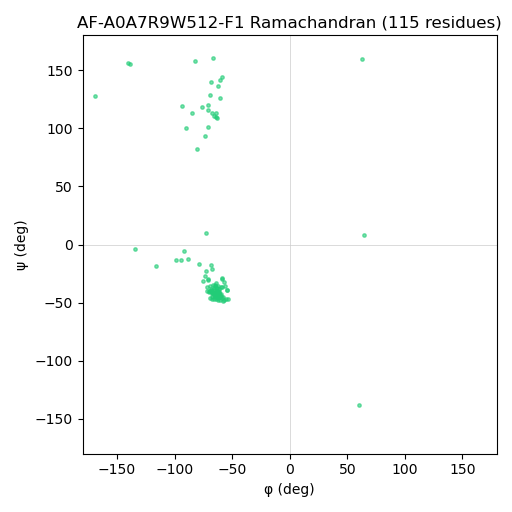ATOM 819 C C . SER A 1 100 ? 1.064 -34.697 3.329 1.00 66.00 100 SER A C 1
ATOM 821 O O . SER A 1 100 ? 0.330 -35.565 3.791 1.00 66.00 100 SER A O 1
ATOM 823 N N . SER A 1 101 ? 0.604 -33.478 3.035 1.00 70.75 101 SER A N 1
ATOM 824 C CA . SER A 1 101 ? -0.807 -33.114 3.147 1.00 70.75 101 SER A CA 1
ATOM 825 C C . SER A 1 101 ? -1.564 -33.498 1.876 1.00 70.75 101 SER A 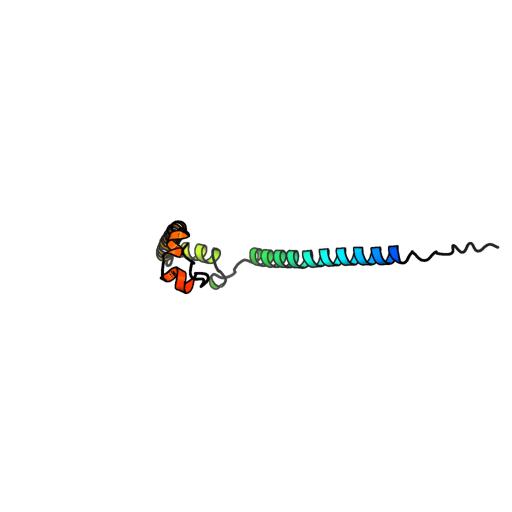C 1
ATOM 827 O O . SER A 1 101 ? -1.386 -32.864 0.834 1.00 70.75 101 SER A O 1
ATOM 829 N N . ASP A 1 102 ? -2.475 -34.469 1.984 1.00 72.94 102 ASP A N 1
ATOM 830 C CA . ASP A 1 102 ? -3.365 -34.877 0.884 1.00 72.94 102 ASP A CA 1
ATOM 831 C C . ASP A 1 102 ? -4.163 -33.692 0.315 1.00 72.94 102 ASP A C 1
ATOM 833 O O . ASP A 1 102 ? -4.315 -33.547 -0.900 1.00 72.94 102 ASP A O 1
ATOM 837 N N . TYR A 1 103 ? -4.619 -32.786 1.188 1.00 73.19 103 TYR A N 1
ATOM 838 C CA . TYR A 1 103 ? -5.308 -31.559 0.786 1.00 73.19 103 TYR A CA 1
ATOM 839 C C . TYR A 1 103 ? -4.407 -30.639 -0.050 1.00 73.19 103 TYR A C 1
ATOM 841 O O . TYR A 1 103 ? -4.815 -30.165 -1.111 1.00 73.19 103 TYR A O 1
ATOM 849 N N . TYR A 1 104 ? -3.174 -30.390 0.403 1.00 70.75 104 TYR A N 1
ATOM 850 C CA . TYR A 1 104 ? -2.268 -29.474 -0.291 1.00 70.75 104 TYR A CA 1
ATOM 851 C C . TYR A 1 104 ? -1.824 -30.039 -1.644 1.00 70.75 104 TYR A C 1
ATOM 853 O O . TYR A 1 104 ? -1.814 -29.308 -2.629 1.00 70.75 104 TYR A O 1
ATOM 861 N N . GLN A 1 105 ? -1.543 -31.342 -1.726 1.00 71.19 105 GLN A N 1
ATOM 862 C CA . GLN A 1 105 ? -1.199 -32.005 -2.988 1.00 71.19 105 GLN A CA 1
ATOM 863 C C . GLN A 1 105 ? -2.331 -31.940 -4.017 1.00 71.19 105 GLN A C 1
ATOM 865 O O . GLN A 1 105 ? -2.075 -31.713 -5.197 1.00 71.19 105 GLN A O 1
ATOM 870 N N . THR A 1 106 ? -3.581 -32.080 -3.570 1.00 74.94 106 THR A N 1
ATOM 871 C CA . THR A 1 106 ? -4.749 -32.109 -4.461 1.00 74.94 106 THR A CA 1
ATOM 872 C C . THR A 1 106 ? -5.038 -30.753 -5.117 1.00 74.94 106 THR A C 1
ATOM 874 O O . THR A 1 106 ? -5.457 -30.713 -6.271 1.00 74.94 106 THR A O 1
ATOM 877 N N . PHE A 1 107 ? -4.815 -29.637 -4.414 1.00 74.56 107 PHE A N 1
ATOM 878 C CA . PHE A 1 107 ? -5.221 -28.301 -4.889 1.00 74.56 107 PHE A CA 1
ATOM 879 C C . PHE A 1 107 ? -4.068 -27.327 -5.154 1.00 74.56 107 PHE A C 1
ATOM 881 O O . PHE A 1 107 ? -4.259 -26.320 -5.836 1.00 74.56 107 PHE A O 1
ATOM 888 N N . HIS A 1 108 ? -2.883 -27.598 -4.609 1.00 73.62 108 HIS A N 1
ATOM 889 C CA . HIS A 1 108 ? -1.729 -26.698 -4.653 1.00 73.62 108 HIS A CA 1
ATOM 890 C C . HIS A 1 108 ? -0.411 -27.400 -5.021 1.00 73.62 108 HIS A C 1
ATOM 892 O O . HIS A 1 108 ? 0.608 -26.723 -5.144 1.00 73.62 108 HIS A O 1
ATOM 898 N N . GLY A 1 109 ? -0.410 -28.726 -5.188 1.00 65.81 109 GLY A N 1
ATOM 899 C CA . GLY A 1 109 ? 0.735 -29.484 -5.687 1.00 65.81 109 GLY A CA 1
ATOM 900 C C . GLY A 1 109 ? 0.829 -29.450 -7.214 1.00 65.81 109 GLY A C 1
ATOM 901 O O . GLY A 1 109 ? -0.165 -29.262 -7.912 1.00 65.81 109 GLY A O 1
ATOM 902 N N . ASP A 1 110 ? 2.023 -29.699 -7.754 1.00 66.25 110 ASP A N 1
ATOM 903 C CA . ASP A 1 110 ? 2.302 -29.659 -9.202 1.00 66.25 110 ASP A CA 1
ATOM 904 C C . ASP A 1 110 ? 1.709 -30.849 -9.995 1.00 66.25 110 ASP A C 1
ATOM 906 O O . ASP A 1 110 ? 2.067 -31.070 -11.153 1.00 66.25 110 ASP A O 1
ATOM 910 N N . GLY A 1 111 ? 0.850 -31.669 -9.376 1.00 60.00 111 GLY A N 1
ATOM 911 C CA . GLY A 1 111 ? 0.214 -32.838 -9.997 1.00 60.00 111 GLY A CA 1
ATOM 912 C C . GLY A 1 111 ? 1.172 -33.967 -10.403 1.00 60.00 111 GLY A C 1
ATOM 913 O O . GLY A 1 111 ? 0.758 -34.912 -11.072 1.00 60.00 111 GLY A O 1
ATOM 914 N N . LYS A 1 112 ? 2.455 -33.895 -10.029 1.00 56.22 112 LYS A N 1
ATOM 915 C CA . LYS A 1 112 ? 3.454 -34.918 -10.360 1.00 56.22 112 LYS A CA 1
ATOM 916 C C . LYS A 1 112 ? 3.550 -35.931 -9.218 1.00 56.22 112 LYS A C 1
ATOM 918 O O . LYS A 1 112 ? 3.927 -35.532 -8.114 1.00 56.22 112 LYS A O 1
ATOM 923 N N . PRO A 1 113 ? 3.260 -37.225 -9.444 1.00 51.69 113 PRO A N 1
ATOM 924 C CA . PRO A 1 113 ? 3.527 -38.241 -8.436 1.00 51.69 113 PRO A CA 1
ATOM 925 C C . PRO A 1 113 ? 5.031 -38.252 -8.146 1.00 51.69 113 PRO A C 1
ATOM 927 O 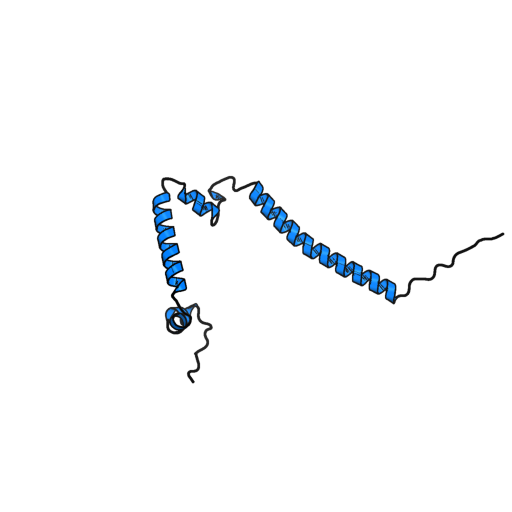O . PRO A 1 113 ? 5.849 -38.338 -9.065 1.00 51.69 113 PRO A O 1
ATOM 930 N N . LYS A 1 114 ? 5.409 -38.121 -6.869 1.00 53.97 114 LYS A N 1
ATOM 931 C CA . LYS A 1 114 ? 6.803 -38.282 -6.451 1.00 53.97 114 LYS A CA 1
ATOM 932 C C . LYS A 1 114 ? 7.211 -39.730 -6.733 1.00 53.97 114 LYS A C 1
ATOM 934 O O . LYS A 1 114 ? 6.693 -40.649 -6.107 1.00 53.97 114 LYS A O 1
ATOM 939 N N . ALA A 1 115 ? 8.125 -39.930 -7.679 1.00 44.09 115 ALA A N 1
ATOM 940 C CA . ALA A 1 115 ? 8.840 -41.190 -7.809 1.00 44.09 115 ALA A CA 1
ATOM 941 C C . ALA A 1 115 ? 9.678 -41.377 -6.536 1.00 44.09 115 ALA A C 1
ATOM 943 O O . ALA A 1 115 ? 10.612 -40.615 -6.287 1.00 44.09 115 ALA A O 1
ATOM 944 N N . HIS A 1 116 ? 9.286 -42.333 -5.699 1.00 41.38 116 HIS A N 1
ATOM 945 C CA . HIS A 1 116 ? 10.092 -42.780 -4.572 1.00 41.38 116 HIS A CA 1
ATOM 946 C C . HIS A 1 116 ? 11.298 -43.556 -5.127 1.00 41.38 116 HIS A C 1
ATOM 948 O O . HIS A 1 116 ? 11.109 -44.544 -5.835 1.00 41.38 116 HIS A O 1
ATOM 954 N N . HIS A 1 117 ? 12.507 -43.074 -4.833 1.00 34.19 117 HIS A N 1
ATOM 955 C CA . HIS A 1 117 ? 13.761 -43.825 -4.926 1.00 34.19 117 HIS A CA 1
ATOM 956 C C . HIS A 1 117 ? 14.175 -44.270 -3.526 1.00 34.19 117 HIS A C 1
ATOM 958 O O . HIS A 1 117 ? 13.936 -43.481 -2.582 1.00 34.19 117 HIS A O 1
#

pLDDT: mean 74.42, std 13.3, range [34.19, 92.62]

Foldseek 3Di:
DDDPPPDDDDPDPVVVVVVVVVVVVVVVVVVVVVVVVVVVVVVVVCVVVDDPDLVSDDDPRNLVVQCPDPVNVVVSVVVVVVVVVVVVVVVVCDPVNLVPDPVNCVPPNPVDPDDDD

Sequence (117 aa):
TNKNKKKGTMPDYAEVNEYFQKRMAESRAVWAKRGKEARIASYNKRLAEGPQTWRQLRGMPLVFHEIKHSGNRPFMYGFLTIALGTLYLQTKFTDEMRASSDYYQTFHGDGKPKAHH

Organism: NCBI:txid2749911

Secondary structure (DSSP, 8-state):
--------PPPPHHHHHHHHHHHHHHHHHHHHHHHHHHHHHHHHHHHHH--SSGGG--HHHHHHHHHHSTTTHHHHHHHHHHHHHHHHHHHH--HHHHHS-HHHHHHHS-S------

Solvent-accessible surface area (backbone atoms only — not comparable to full-atom values): 7129 Å² total; per-residue (Å²): 140,82,85,86,74,80,80,79,76,78,78,55,70,66,59,55,50,51,50,52,52,53,52,50,52,52,51,52,53,51,53,60,48,51,57,54,51,51,50,50,50,53,50,50,48,53,62,72,69,42,70,87,45,78,87,68,42,58,70,69,66,30,52,58,51,43,49,69,34,83,88,44,24,67,58,44,50,53,52,50,52,51,52,52,52,50,52,54,53,56,74,66,60,46,72,66,59,42,70,72,28,70,68,41,39,75,77,71,43,92,77,66,82,80,80,84,128

Radius of gyration: 31.35 Å; Cα contacts (8 Å, |Δi|>4): 28; chains: 1; bounding box: 54×79×79 Å

Mean predicted aligned error: 17.39 Å